Protein AF-A0A4U9VUJ0-F1 (afdb_monomer_lite)

Secondary structure (DSSP, 8-state):
--HHHHHHHHHHTSSSSSS---------PPPP---HHHHHHHHHHHHTT-GGG---SSHHHHHHHHHHHGGGTTSHHHHHHHHHHHHH---THHHHHHHHHB-TTSPBP-TTHHHHS-TTS-HHHHHHHHHHHHHHHHHTTHHHHHHHTHHHHHHHHHHHHHHHHHT-

Organism: NCBI:txid259

Structure (mmCIF, N/CA/C/O backbone):
data_AF-A0A4U9VUJ0-F1
#
_entry.id   AF-A0A4U9VUJ0-F1
#
loop_
_atom_site.group_PDB
_atom_site.id
_atom_site.type_symbol
_atom_site.label_atom_id
_atom_site.label_alt_id
_atom_site.label_comp_id
_atom_site.label_asym_id
_atom_site.label_entity_id
_atom_site.label_seq_id
_atom_site.pdbx_PDB_ins_code
_atom_site.Cartn_x
_atom_site.Cartn_y
_atom_site.Cartn_z
_atom_site.occupancy
_atom_site.B_iso_or_equiv
_atom_site.auth_seq_id
_atom_site.auth_comp_id
_atom_site.auth_asym_id
_atom_site.auth_atom_id
_atom_site.pdbx_PDB_model_num
ATOM 1 N N . MET A 1 1 ? 33.936 70.734 7.787 1.00 53.88 1 MET A N 1
ATOM 2 C CA . MET A 1 1 ? 32.770 70.086 7.142 1.00 53.88 1 MET A CA 1
ATOM 3 C C . MET A 1 1 ? 33.199 68.916 6.243 1.00 53.88 1 MET A C 1
ATOM 5 O O . MET A 1 1 ? 32.900 68.911 5.065 1.00 53.88 1 MET A O 1
ATOM 9 N N . PHE A 1 2 ? 33.900 67.914 6.785 1.00 53.66 2 PHE A N 1
ATOM 10 C CA . PHE A 1 2 ? 34.304 66.706 6.031 1.00 53.66 2 PHE A CA 1
ATOM 11 C C . PHE A 1 2 ? 34.164 65.408 6.855 1.00 53.66 2 PHE A C 1
ATOM 13 O O . PHE A 1 2 ? 34.439 64.326 6.356 1.00 53.66 2 PHE A O 1
ATOM 20 N N . GLY A 1 3 ? 33.708 65.490 8.113 1.00 49.91 3 GLY A N 1
ATOM 21 C CA . GLY A 1 3 ? 33.588 64.326 9.004 1.00 49.91 3 GLY A CA 1
ATOM 22 C C . GLY A 1 3 ? 32.264 63.566 8.888 1.00 49.91 3 GLY A C 1
ATOM 23 O O . GLY A 1 3 ? 32.221 62.366 9.132 1.00 49.91 3 GLY A O 1
ATOM 24 N N . ASN A 1 4 ? 31.187 64.236 8.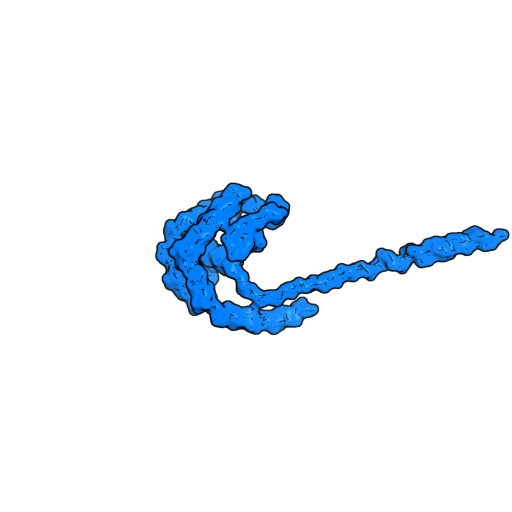464 1.00 49.28 4 ASN A N 1
ATOM 25 C CA . ASN A 1 4 ? 29.872 63.595 8.353 1.00 49.28 4 ASN A CA 1
ATOM 26 C C . ASN A 1 4 ? 29.657 62.900 7.003 1.00 49.28 4 ASN A C 1
ATOM 28 O O . ASN A 1 4 ? 28.816 62.019 6.922 1.00 49.28 4 ASN A O 1
ATOM 32 N N . PHE A 1 5 ? 30.435 63.230 5.967 1.00 49.97 5 PHE A N 1
ATOM 33 C CA . PHE A 1 5 ? 30.292 62.614 4.642 1.00 49.97 5 PHE A CA 1
ATOM 34 C C . PHE A 1 5 ? 30.879 61.189 4.598 1.00 49.97 5 PHE A C 1
ATOM 36 O O . PHE A 1 5 ? 30.312 60.297 3.978 1.00 49.97 5 PHE A O 1
ATOM 43 N N . ILE A 1 6 ? 31.958 60.937 5.351 1.00 48.53 6 ILE A N 1
ATOM 44 C CA . ILE A 1 6 ? 32.609 59.616 5.439 1.00 48.53 6 ILE A CA 1
ATOM 45 C C . ILE A 1 6 ? 31.758 58.620 6.246 1.00 48.53 6 ILE A C 1
ATOM 47 O O . ILE A 1 6 ? 31.717 57.432 5.927 1.00 48.53 6 ILE A O 1
ATOM 51 N N . LYS A 1 7 ? 31.007 59.098 7.250 1.00 41.94 7 LYS A N 1
ATOM 52 C CA . LYS A 1 7 ? 30.145 58.244 8.085 1.00 41.94 7 LYS A CA 1
ATOM 53 C C . LYS A 1 7 ? 28.981 57.625 7.301 1.00 41.94 7 LYS A C 1
ATOM 55 O O . LYS A 1 7 ? 28.626 56.484 7.568 1.00 41.94 7 LYS A O 1
ATOM 60 N N . TYR A 1 8 ? 28.431 58.332 6.310 1.00 49.41 8 TYR A N 1
ATOM 61 C CA . TYR A 1 8 ? 27.342 57.804 5.478 1.00 49.41 8 TYR A CA 1
ATOM 62 C C . TYR A 1 8 ? 27.830 56.896 4.338 1.00 49.41 8 TYR A C 1
ATOM 64 O O . TYR A 1 8 ? 27.108 55.979 3.955 1.00 49.41 8 TYR A O 1
ATOM 72 N N . ILE A 1 9 ? 29.071 57.059 3.859 1.00 50.00 9 ILE A N 1
ATOM 73 C CA . ILE A 1 9 ? 29.664 56.159 2.849 1.00 50.00 9 ILE A CA 1
ATOM 74 C C . ILE A 1 9 ? 29.957 54.768 3.441 1.00 50.00 9 ILE A C 1
ATOM 76 O O . ILE A 1 9 ? 29.764 53.760 2.765 1.00 50.00 9 ILE A O 1
ATOM 80 N N . LEU A 1 10 ? 30.317 54.684 4.727 1.00 43.16 10 LEU A N 1
ATOM 81 C CA . LEU A 1 10 ? 30.510 53.396 5.411 1.00 43.16 10 LEU A CA 1
ATOM 82 C C . LEU A 1 10 ? 29.195 52.678 5.769 1.00 43.16 10 LEU A C 1
ATOM 84 O O . LEU A 1 10 ? 29.194 51.461 5.922 1.00 43.16 10 LEU A O 1
ATOM 88 N N . ILE A 1 11 ? 28.068 53.394 5.850 1.00 46.84 11 ILE A N 1
ATOM 89 C CA . ILE A 1 11 ? 26.746 52.797 6.129 1.00 46.84 11 ILE A CA 1
ATOM 90 C C . ILE A 1 11 ? 26.032 52.375 4.829 1.00 46.84 11 ILE A C 1
ATOM 92 O O . ILE A 1 11 ? 25.272 51.404 4.824 1.00 46.84 11 ILE A O 1
ATOM 96 N N . ALA A 1 12 ? 26.333 53.029 3.702 1.00 44.66 12 ALA A N 1
ATOM 97 C CA . ALA A 1 12 ? 25.808 52.652 2.388 1.00 44.66 12 ALA A CA 1
ATOM 98 C C . ALA A 1 12 ? 26.480 51.395 1.792 1.00 44.66 12 ALA A C 1
ATOM 100 O O . ALA A 1 12 ? 25.860 50.694 0.998 1.00 44.66 12 ALA A O 1
ATOM 101 N N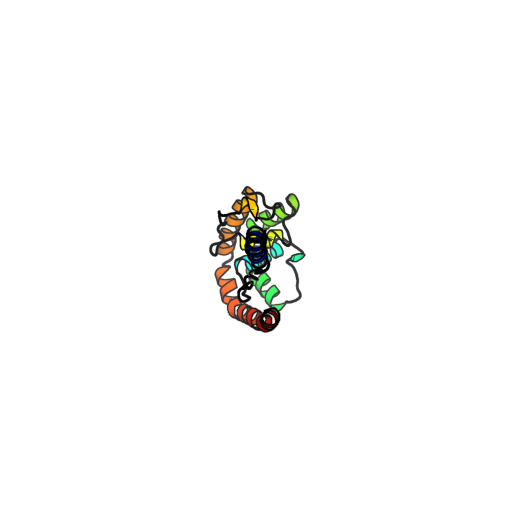 . GLY A 1 13 ? 27.712 51.067 2.201 1.00 43.56 13 GLY A N 1
ATOM 102 C CA . GLY A 1 13 ? 28.436 49.875 1.730 1.00 43.56 13 GLY A CA 1
ATOM 103 C C . GLY A 1 13 ? 28.082 48.563 2.441 1.00 43.56 13 GLY A C 1
ATOM 104 O O . GLY A 1 13 ? 28.473 47.498 1.974 1.00 43.56 13 GLY A O 1
ATOM 105 N N . PHE A 1 14 ? 27.341 48.610 3.553 1.00 43.50 14 PHE A N 1
ATOM 106 C CA . PHE A 1 14 ? 27.038 47.418 4.362 1.00 43.50 14 PHE A CA 1
ATOM 107 C C . PHE A 1 14 ? 25.629 46.844 4.130 1.00 43.50 14 PHE A C 1
ATOM 109 O O . PHE A 1 14 ? 25.298 45.786 4.653 1.00 43.50 14 PHE A O 1
ATOM 116 N N . ASN A 1 15 ? 24.798 47.505 3.316 1.00 43.00 15 ASN A N 1
ATOM 117 C CA . ASN A 1 15 ? 23.410 47.095 3.062 1.00 43.00 15 ASN A CA 1
ATOM 118 C C . ASN A 1 15 ? 23.158 46.567 1.639 1.00 43.00 15 ASN A C 1
ATOM 120 O O . ASN A 1 15 ? 22.008 46.344 1.273 1.00 43.00 15 ASN A O 1
ATOM 124 N N . LEU A 1 16 ? 24.208 46.326 0.842 1.00 47.03 16 LEU A N 1
ATOM 125 C CA . LEU A 1 16 ? 24.073 45.819 -0.533 1.00 47.03 16 LEU A CA 1
ATOM 126 C C . LEU A 1 16 ? 24.664 44.416 -0.760 1.00 47.03 16 LEU A C 1
ATOM 128 O O . LEU A 1 16 ? 24.897 44.033 -1.901 1.00 47.03 16 LEU A O 1
ATOM 132 N N . SER A 1 17 ? 24.883 43.642 0.308 1.00 44.47 17 SER A N 1
ATOM 133 C CA . SER A 1 17 ? 25.421 42.272 0.196 1.00 44.47 17 SER A CA 1
ATOM 134 C C . SER A 1 17 ? 24.564 41.195 0.868 1.00 44.47 17 SER A C 1
ATOM 136 O O . SER A 1 17 ? 24.962 40.036 0.871 1.00 44.47 17 SER A O 1
ATOM 138 N N . PHE A 1 18 ? 23.395 41.533 1.430 1.00 47.72 18 PHE A N 1
ATOM 139 C CA . PHE A 1 18 ? 22.574 40.571 2.192 1.00 47.72 18 PHE A CA 1
ATOM 140 C C . PHE A 1 18 ? 21.302 40.070 1.495 1.00 47.72 18 PHE A C 1
ATOM 142 O O . PHE A 1 18 ? 20.534 39.294 2.054 1.00 47.72 18 PHE A O 1
ATOM 149 N N . THR A 1 19 ? 21.105 40.441 0.240 1.00 49.72 19 THR A N 1
ATOM 150 C CA . THR A 1 19 ? 20.064 39.900 -0.637 1.00 49.72 19 THR A CA 1
ATOM 151 C C . THR A 1 19 ? 20.783 39.676 -1.962 1.00 49.72 19 THR A C 1
ATOM 153 O O . THR A 1 19 ? 21.179 40.639 -2.598 1.00 49.72 19 THR A O 1
ATOM 156 N N . ILE A 1 20 ? 21.108 38.483 -2.439 1.00 53.19 20 ILE A N 1
ATOM 157 C CA . ILE A 1 20 ? 20.255 37.338 -2.721 1.00 53.19 20 ILE A CA 1
ATOM 158 C C . ILE A 1 20 ? 21.232 36.154 -2.844 1.00 53.19 20 ILE A C 1
ATOM 160 O O . ILE A 1 20 ? 21.667 35.796 -3.933 1.00 53.19 20 ILE A O 1
ATOM 164 N N . ALA A 1 21 ? 21.624 35.543 -1.731 1.00 47.78 21 ALA A N 1
ATOM 165 C CA . ALA A 1 21 ? 21.943 34.126 -1.771 1.00 47.78 21 ALA A CA 1
ATOM 166 C C . ALA A 1 21 ? 20.642 33.434 -1.384 1.00 47.78 21 ALA A C 1
ATOM 168 O O . ALA A 1 21 ? 20.455 33.028 -0.239 1.00 47.78 21 ALA A O 1
ATOM 169 N N . PHE A 1 22 ? 19.707 33.329 -2.338 1.00 52.50 22 PHE A N 1
ATOM 170 C CA . PHE A 1 22 ? 18.845 32.160 -2.302 1.00 52.50 22 PHE A CA 1
ATOM 171 C C . PHE A 1 22 ? 19.832 31.002 -2.273 1.00 52.50 22 PHE A C 1
ATOM 173 O O . PHE A 1 22 ? 20.466 30.688 -3.279 1.00 52.50 22 PHE A O 1
ATOM 180 N N . ALA A 1 23 ? 20.003 30.397 -1.103 1.00 45.56 23 ALA A N 1
ATOM 181 C CA . ALA A 1 23 ? 20.271 28.987 -1.059 1.00 45.56 23 ALA A CA 1
ATOM 182 C C . ALA A 1 23 ? 19.137 28.363 -1.878 1.00 45.56 23 ALA A C 1
ATOM 184 O O . ALA A 1 23 ? 18.076 28.028 -1.357 1.00 45.56 23 ALA A O 1
ATOM 185 N N . GLN A 1 24 ? 19.348 28.239 -3.188 1.00 52.94 24 GLN A N 1
ATOM 186 C CA . GLN A 1 24 ? 18.827 27.126 -3.941 1.00 52.94 24 GLN A CA 1
ATOM 187 C C . GLN A 1 24 ? 19.488 25.925 -3.278 1.00 52.94 24 GLN A C 1
ATOM 189 O O . GLN A 1 24 ? 20.524 25.436 -3.722 1.00 52.94 24 GLN A O 1
ATOM 194 N N . GLY A 1 25 ? 18.962 25.530 -2.114 1.00 51.16 25 GLY A N 1
ATOM 195 C CA . GLY A 1 25 ? 19.239 24.232 -1.551 1.00 51.16 25 GLY A CA 1
ATOM 196 C C . GLY A 1 25 ? 18.847 23.302 -2.670 1.00 51.16 25 GLY A C 1
ATOM 197 O O . GLY A 1 25 ? 17.662 23.210 -2.984 1.00 51.16 25 GLY A O 1
ATOM 198 N N . LYS A 1 26 ? 19.852 22.762 -3.366 1.00 55.31 26 LYS A N 1
ATOM 199 C CA . LYS A 1 26 ? 19.665 21.834 -4.469 1.00 55.31 26 LYS A CA 1
ATOM 200 C C . LYS A 1 26 ? 18.665 20.829 -3.935 1.00 55.31 26 LYS A C 1
ATOM 202 O O . LYS A 1 26 ? 18.974 20.158 -2.952 1.00 55.31 26 LYS A O 1
ATOM 207 N N . GLN A 1 27 ? 17.442 20.837 -4.459 1.00 56.03 27 GLN A N 1
ATOM 208 C CA . GLN A 1 27 ? 16.420 19.926 -3.986 1.00 56.03 27 GLN A CA 1
ATOM 209 C C . GLN A 1 27 ? 16.939 18.556 -4.399 1.00 56.03 27 GLN A C 1
ATOM 211 O O . GLN A 1 27 ? 16.875 18.182 -5.569 1.00 56.03 27 GLN A O 1
ATOM 216 N N . VAL A 1 28 ? 17.614 17.869 -3.475 1.00 67.38 28 VAL A N 1
ATOM 217 C CA . VAL A 1 28 ? 18.159 16.545 -3.732 1.00 67.38 28 VAL A CA 1
ATOM 218 C C . VAL A 1 28 ? 16.949 15.634 -3.719 1.00 67.38 28 VAL A C 1
ATOM 220 O O . VAL A 1 28 ? 16.549 15.106 -2.690 1.00 67.38 28 VAL A O 1
ATOM 223 N N . MET A 1 29 ? 16.299 15.548 -4.874 1.00 78.50 29 MET A N 1
ATOM 224 C CA . MET A 1 29 ? 15.294 14.540 -5.132 1.00 78.50 29 MET A CA 1
ATOM 225 C C . MET A 1 29 ? 16.021 13.204 -5.096 1.00 78.50 29 MET A C 1
ATOM 227 O O . MET A 1 29 ? 16.949 12.991 -5.882 1.00 78.50 29 MET A O 1
ATOM 231 N N . ASP A 1 30 ? 15.636 12.324 -4.177 1.00 86.56 30 ASP A N 1
ATOM 232 C CA . ASP A 1 30 ? 16.177 10.970 -4.111 1.00 86.56 30 ASP A CA 1
ATOM 233 C C . ASP A 1 30 ? 15.958 10.235 -5.436 1.00 86.56 30 ASP A C 1
ATOM 235 O O . ASP A 1 30 ? 15.072 10.582 -6.225 1.00 86.56 30 ASP A O 1
ATOM 239 N N . LYS A 1 31 ? 16.790 9.222 -5.704 1.00 90.44 31 LYS A N 1
ATOM 240 C CA . LYS A 1 31 ? 16.579 8.373 -6.878 1.00 90.44 31 LYS A CA 1
ATOM 241 C C . LYS A 1 31 ? 15.187 7.733 -6.795 1.00 90.44 31 LYS A C 1
ATOM 243 O O . LYS A 1 31 ? 14.798 7.288 -5.711 1.00 90.44 31 LYS A O 1
ATOM 248 N N . PRO A 1 32 ? 14.448 7.683 -7.915 1.00 90.31 32 PRO A N 1
ATOM 249 C CA . PRO A 1 32 ? 13.137 7.063 -7.955 1.00 90.31 32 PRO A CA 1
ATOM 250 C C . PRO A 1 32 ? 13.274 5.589 -7.587 1.00 90.31 32 PRO A C 1
ATOM 252 O O . PRO A 1 32 ? 14.193 4.910 -8.043 1.00 90.31 32 PRO A O 1
ATOM 255 N N . LYS A 1 33 ? 12.359 5.119 -6.747 1.00 94.06 33 LYS A N 1
ATOM 256 C CA . LYS A 1 33 ? 12.275 3.728 -6.319 1.0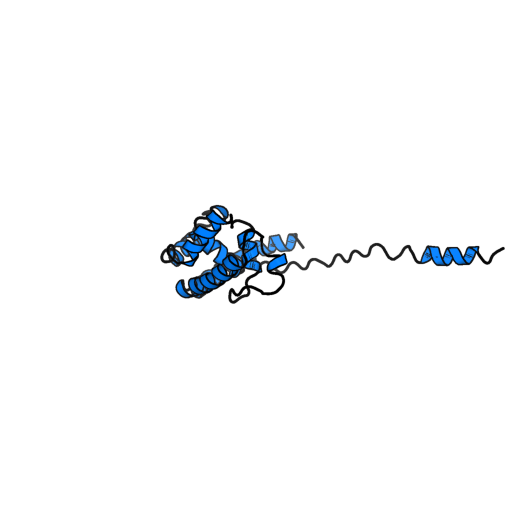0 94.06 33 LYS A CA 1
ATOM 257 C C . LYS A 1 33 ? 10.822 3.326 -6.129 1.00 94.06 33 LYS A C 1
ATOM 259 O O . LYS A 1 33 ? 9.980 4.179 -5.832 1.00 94.06 33 LYS A O 1
ATOM 264 N N . VAL A 1 34 ? 10.542 2.039 -6.242 1.00 95.56 34 VAL A N 1
ATOM 265 C CA . VAL A 1 34 ? 9.285 1.460 -5.790 1.00 95.56 34 VAL A CA 1
ATOM 266 C C . VAL A 1 34 ? 9.284 1.469 -4.265 1.00 95.56 34 VAL A C 1
ATOM 268 O O . VAL A 1 34 ? 10.218 1.014 -3.606 1.00 95.56 34 VAL A O 1
ATOM 271 N N . ASP A 1 35 ? 8.225 2.031 -3.693 1.00 96.69 35 ASP A N 1
ATOM 272 C CA . ASP A 1 35 ? 8.017 2.068 -2.254 1.00 96.69 35 ASP A CA 1
ATOM 273 C C . ASP A 1 35 ? 6.877 1.121 -1.888 1.00 96.69 35 ASP A C 1
ATOM 275 O O . ASP A 1 35 ? 5.730 1.340 -2.288 1.00 96.69 35 ASP A O 1
ATOM 279 N N . GLU A 1 36 ? 7.178 0.081 -1.106 1.00 97.25 36 GLU A N 1
ATOM 280 C CA . GLU A 1 36 ? 6.177 -0.910 -0.692 1.00 97.25 36 GLU A CA 1
ATOM 281 C C . GLU A 1 36 ? 4.973 -0.272 0.008 1.00 97.25 36 GLU A C 1
ATOM 283 O O . GLU A 1 36 ? 3.858 -0.768 -0.137 1.00 97.25 36 GLU A O 1
ATOM 288 N N . ARG A 1 37 ? 5.157 0.847 0.728 1.00 98.06 37 ARG A N 1
ATOM 289 C CA . ARG A 1 37 ? 4.060 1.561 1.403 1.00 98.06 37 ARG A CA 1
ATOM 290 C C . ARG A 1 37 ? 3.094 2.161 0.395 1.00 98.06 37 ARG A C 1
ATOM 292 O O . ARG A 1 37 ? 1.890 2.135 0.616 1.00 98.06 37 ARG A O 1
ATOM 299 N N . ILE A 1 38 ? 3.610 2.701 -0.703 1.00 97.56 38 ILE A N 1
ATOM 300 C CA . ILE A 1 38 ? 2.789 3.280 -1.769 1.00 97.56 38 ILE A CA 1
ATOM 301 C C . ILE A 1 38 ? 2.059 2.171 -2.526 1.00 97.56 38 ILE A C 1
ATOM 303 O O . ILE A 1 38 ? 0.852 2.269 -2.764 1.00 97.56 38 ILE A O 1
ATOM 307 N N . GLU A 1 39 ? 2.773 1.101 -2.865 1.00 98.06 39 GLU A N 1
ATOM 308 C CA . GLU A 1 39 ? 2.223 0.027 -3.684 1.00 98.06 39 GLU A CA 1
ATOM 309 C C . GLU A 1 39 ? 1.150 -0.774 -2.936 1.00 98.06 39 GLU A C 1
ATOM 311 O O . GLU A 1 39 ? 0.055 -0.976 -3.463 1.00 98.06 39 GLU A O 1
ATOM 316 N N . ILE A 1 40 ? 1.383 -1.150 -1.670 1.00 98.69 40 ILE A N 1
ATOM 317 C CA . ILE A 1 40 ? 0.381 -1.908 -0.906 1.00 98.69 40 ILE A CA 1
ATOM 318 C C . ILE A 1 40 ? -0.898 -1.099 -0.674 1.00 98.69 40 ILE A C 1
ATOM 320 O O . ILE A 1 40 ? -1.997 -1.648 -0.750 1.00 98.69 40 ILE A O 1
ATOM 324 N N . LEU A 1 41 ? -0.791 0.213 -0.437 1.00 98.75 41 LEU A N 1
ATOM 325 C CA . LEU A 1 41 ? -1.965 1.076 -0.316 1.00 98.75 41 LEU A CA 1
ATOM 326 C C . LEU A 1 41 ? -2.713 1.179 -1.648 1.00 98.75 41 LEU A C 1
ATOM 328 O O . LEU A 1 41 ? -3.940 1.101 -1.657 1.00 98.75 41 LEU A O 1
ATOM 332 N N . SER A 1 42 ? -1.993 1.281 -2.765 1.00 98.50 42 SER A N 1
ATOM 333 C CA . SER A 1 42 ? -2.595 1.280 -4.102 1.00 98.50 42 SER A CA 1
ATOM 334 C C . SER A 1 42 ? -3.363 -0.020 -4.370 1.00 98.50 42 SER A C 1
ATOM 336 O O . SER A 1 42 ? -4.512 0.022 -4.810 1.00 98.50 42 SER A O 1
ATOM 338 N N . ILE A 1 43 ? -2.796 -1.175 -4.006 1.00 98.75 43 ILE A N 1
ATOM 339 C CA . ILE A 1 43 ? -3.458 -2.486 -4.096 1.00 98.75 43 ILE A CA 1
ATOM 340 C C . ILE A 1 43 ? -4.700 -2.547 -3.196 1.00 98.75 43 ILE A C 1
ATOM 342 O O . ILE A 1 43 ? -5.771 -2.954 -3.646 1.00 98.75 43 ILE A O 1
ATOM 346 N N . VAL A 1 44 ? -4.606 -2.109 -1.939 1.00 98.81 44 VAL A N 1
ATOM 347 C CA . VAL A 1 44 ? -5.745 -2.097 -1.004 1.00 98.81 44 VAL A CA 1
ATOM 348 C C . VAL A 1 44 ? -6.892 -1.241 -1.542 1.00 98.81 44 VAL A C 1
ATOM 350 O O . VAL A 1 44 ? -8.046 -1.674 -1.526 1.00 98.81 44 VAL A O 1
ATOM 353 N N . PHE A 1 45 ? -6.594 -0.055 -2.075 1.00 98.69 45 PHE A N 1
ATOM 354 C CA . PHE A 1 45 ? -7.613 0.827 -2.638 1.00 98.69 45 PHE A CA 1
ATOM 355 C C . PHE A 1 45 ? -8.169 0.308 -3.972 1.00 98.69 45 PHE A C 1
ATOM 357 O O . PHE A 1 45 ? -9.373 0.430 -4.207 1.00 98.69 45 PHE A O 1
ATOM 364 N N . ARG A 1 46 ? -7.360 -0.372 -4.794 1.00 98.38 46 ARG A N 1
ATOM 365 C CA . ARG A 1 46 ? -7.836 -1.137 -5.960 1.00 98.38 46 ARG A CA 1
ATOM 366 C C . ARG A 1 46 ? -8.855 -2.202 -5.549 1.00 98.38 46 ARG A C 1
ATOM 368 O O . ARG A 1 46 ? -9.9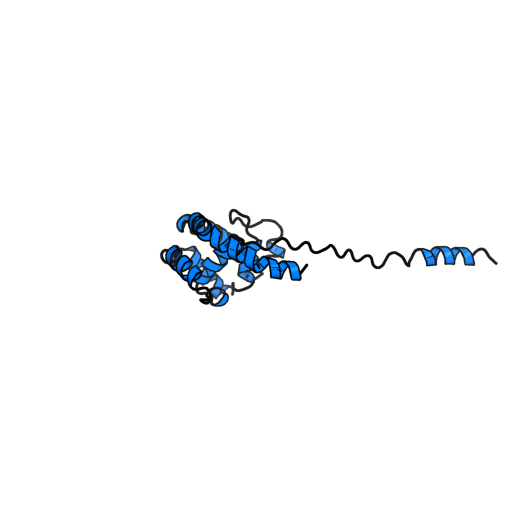59 -2.243 -6.084 1.00 98.38 46 ARG A O 1
ATOM 375 N N . LEU A 1 47 ? -8.530 -3.027 -4.552 1.00 98.56 47 LEU A N 1
ATOM 376 C CA . LEU A 1 47 ? -9.430 -4.064 -4.022 1.00 98.56 47 LEU A CA 1
ATOM 377 C C . LEU A 1 47 ? -10.695 -3.468 -3.379 1.00 98.56 47 LEU A C 1
ATOM 379 O O . LEU A 1 47 ? -11.759 -4.090 -3.398 1.00 98.56 47 LEU A O 1
ATOM 383 N N . ALA A 1 48 ? -10.598 -2.251 -2.840 1.00 98.31 48 ALA A N 1
ATOM 384 C CA . ALA A 1 48 ? -11.726 -1.480 -2.322 1.00 98.31 48 ALA A CA 1
ATOM 385 C C . ALA A 1 48 ? -12.549 -0.760 -3.412 1.00 98.31 48 ALA A C 1
ATOM 387 O O . ALA A 1 48 ? -13.519 -0.073 -3.080 1.00 98.31 48 ALA A O 1
ATOM 388 N N . GLY A 1 49 ? -12.197 -0.914 -4.693 1.00 97.06 49 GLY A N 1
ATOM 389 C CA . GLY A 1 49 ? -12.941 -0.367 -5.829 1.00 97.06 49 GLY A CA 1
ATOM 390 C C . GLY A 1 49 ? -12.691 1.118 -6.108 1.00 97.06 49 GLY A C 1
ATOM 391 O O . GLY A 1 49 ? -13.551 1.777 -6.690 1.00 97.06 49 GLY A O 1
ATOM 392 N N . SER A 1 50 ? -11.554 1.677 -5.684 1.00 97.88 50 SER A N 1
ATOM 393 C CA . SER A 1 50 ? -11.135 3.017 -6.117 1.00 97.88 50 SER A CA 1
ATOM 394 C C . SER A 1 50 ? -10.749 3.014 -7.589 1.00 97.88 50 SER A C 1
ATOM 396 O O . SER A 1 50 ? -9.782 2.357 -7.981 1.00 97.88 50 SER A O 1
ATOM 398 N N . ARG A 1 51 ? -11.468 3.790 -8.407 1.00 97.00 51 ARG A N 1
ATOM 399 C CA . ARG A 1 51 ? -11.214 3.907 -9.850 1.00 97.00 51 ARG A CA 1
ATOM 400 C C . ARG A 1 51 ? -9.805 4.423 -10.133 1.00 97.00 51 ARG A C 1
ATOM 402 O O . ARG A 1 51 ? -9.139 3.919 -11.029 1.00 97.00 51 ARG A O 1
ATOM 409 N N . GLU A 1 52 ? -9.344 5.379 -9.340 1.00 97.31 52 GLU A N 1
ATOM 410 C CA . GLU A 1 52 ? -8.033 6.012 -9.449 1.00 97.31 52 GLU A CA 1
ATOM 411 C C . GLU A 1 52 ? -6.854 5.053 -9.187 1.00 97.31 52 GLU A C 1
ATOM 413 O O . GLU A 1 52 ? -5.742 5.331 -9.622 1.00 97.31 52 GLU A O 1
ATOM 418 N N . TYR A 1 53 ? -7.110 3.893 -8.568 1.00 97.31 53 TYR A N 1
ATOM 419 C CA . TYR A 1 53 ? -6.130 2.818 -8.338 1.00 97.31 53 TYR A CA 1
ATOM 420 C C . TYR A 1 53 ? -6.383 1.562 -9.192 1.00 97.31 53 TYR A C 1
ATOM 422 O O . TYR A 1 53 ? -5.668 0.565 -9.084 1.00 97.31 53 TYR A O 1
ATOM 430 N N . SER A 1 54 ? -7.397 1.589 -10.061 1.00 96.69 54 SER A N 1
ATOM 431 C CA . SER A 1 54 ? -7.883 0.410 -10.794 1.00 96.69 54 SER A CA 1
ATOM 432 C C . SER A 1 54 ? -7.609 0.487 -12.297 1.00 96.69 54 SER A C 1
ATOM 434 O O . SER A 1 54 ? -8.410 0.021 -13.098 1.00 96.69 54 SER A O 1
ATOM 436 N N . SER A 1 55 ? -6.482 1.085 -12.697 1.00 96.12 55 SER A N 1
ATOM 437 C CA . SER A 1 55 ? -6.041 1.044 -14.097 1.00 96.12 55 SER A CA 1
ATOM 438 C C . SER A 1 55 ? -5.705 -0.389 -14.522 1.00 96.12 55 SER A C 1
ATOM 440 O O . SER A 1 55 ? -5.030 -1.113 -13.785 1.00 96.12 55 SER A O 1
ATOM 442 N N . ASP A 1 56 ? -6.135 -0.770 -15.725 1.00 95.25 56 ASP A N 1
ATOM 443 C CA . ASP A 1 56 ? -5.874 -2.084 -16.331 1.00 95.25 56 ASP A CA 1
ATOM 444 C C . ASP A 1 56 ? -4.847 -2.041 -17.472 1.00 95.25 56 ASP A C 1
ATOM 446 O O . ASP A 1 56 ? -4.626 -3.037 -18.159 1.00 95.25 56 ASP A O 1
ATOM 450 N N . VAL A 1 57 ? -4.177 -0.897 -17.658 1.00 96.19 57 VAL A N 1
ATOM 451 C CA . VAL A 1 57 ? -3.212 -0.690 -18.752 1.00 96.19 57 VAL A CA 1
ATOM 452 C C . VAL A 1 57 ? -2.065 -1.702 -18.692 1.00 96.19 57 VAL A C 1
ATOM 454 O O . VAL A 1 57 ? -1.691 -2.272 -19.715 1.00 96.19 57 VAL A O 1
ATOM 457 N N . PHE A 1 58 ? -1.520 -1.976 -17.500 1.00 94.88 58 PHE A N 1
ATOM 458 C CA . PHE A 1 58 ? -0.426 -2.934 -17.345 1.00 94.88 58 PHE A CA 1
ATOM 459 C C . PHE A 1 58 ? -0.926 -4.328 -16.950 1.00 94.88 58 PHE A C 1
ATOM 461 O O . PHE A 1 58 ? -0.702 -4.809 -15.836 1.00 94.88 58 PHE A O 1
ATOM 468 N N . LYS A 1 59 ? -1.596 -4.995 -17.895 1.00 96.69 59 LYS A N 1
ATOM 469 C CA . LYS A 1 59 ? -2.271 -6.281 -17.674 1.00 96.69 59 LYS A CA 1
ATOM 470 C C . LYS A 1 59 ? -1.408 -7.346 -16.982 1.00 96.69 59 LYS A C 1
ATOM 472 O O . LYS A 1 59 ? -1.885 -7.995 -16.059 1.00 96.69 59 LYS A O 1
ATOM 477 N N . ARG A 1 60 ? -0.127 -7.482 -17.354 1.00 96.00 60 ARG A N 1
ATOM 478 C CA . ARG A 1 60 ? 0.792 -8.466 -16.744 1.00 96.00 60 ARG A CA 1
ATOM 479 C C . ARG A 1 60 ? 0.907 -8.305 -15.225 1.00 96.00 60 ARG A C 1
ATOM 481 O O . ARG A 1 60 ? 0.967 -9.305 -14.519 1.00 96.00 60 ARG A O 1
ATOM 488 N N . TYR A 1 61 ? 0.966 -7.073 -14.724 1.00 97.44 61 TYR A N 1
ATOM 489 C CA . TYR A 1 61 ? 1.070 -6.816 -13.288 1.00 97.44 61 TYR A CA 1
ATOM 490 C C . TYR A 1 61 ? -0.294 -6.896 -12.595 1.00 97.44 61 TYR A C 1
ATOM 492 O O . TYR A 1 61 ? -0.410 -7.465 -11.513 1.00 97.44 61 TYR A O 1
ATOM 500 N N . VAL A 1 62 ? -1.348 -6.429 -13.267 1.00 98.19 62 VAL A N 1
ATOM 501 C CA . VAL A 1 62 ? -2.733 -6.569 -12.797 1.00 98.19 62 VAL A CA 1
ATOM 502 C C . VAL A 1 62 ? -3.117 -8.030 -12.578 1.00 98.19 62 VAL A C 1
ATOM 504 O O . VAL A 1 62 ? -3.709 -8.355 -11.551 1.00 98.19 62 VAL A O 1
ATOM 507 N N . ASP A 1 63 ? -2.767 -8.915 -13.509 1.00 98.31 63 ASP A N 1
ATOM 508 C CA . ASP A 1 63 ? -3.070 -10.340 -13.398 1.00 98.31 63 ASP A CA 1
ATOM 509 C C . ASP A 1 63 ? -2.369 -10.950 -12.170 1.00 98.31 63 ASP A C 1
ATOM 511 O O . ASP A 1 63 ? -3.002 -11.694 -11.425 1.00 98.31 63 ASP A O 1
ATOM 515 N N . ARG A 1 64 ? -1.129 -10.534 -11.866 1.00 98.44 64 ARG A N 1
ATOM 516 C CA . ARG A 1 64 ? -0.406 -10.943 -10.647 1.00 98.44 64 ARG A CA 1
ATOM 517 C C . ARG A 1 64 ? -1.055 -10.429 -9.364 1.00 98.44 64 ARG A C 1
ATOM 519 O O . ARG A 1 64 ? -1.174 -11.184 -8.402 1.00 98.44 64 ARG A O 1
ATOM 526 N N . ILE A 1 65 ? -1.491 -9.165 -9.342 1.00 98.62 65 ILE A N 1
ATOM 527 C CA . ILE A 1 65 ? -2.246 -8.610 -8.207 1.00 98.62 65 ILE A CA 1
ATOM 528 C C . ILE A 1 65 ? -3.517 -9.432 -7.993 1.00 98.62 65 ILE A C 1
ATOM 530 O O . ILE A 1 65 ? -3.815 -9.825 -6.870 1.00 98.62 65 ILE A O 1
ATOM 534 N N . ASN A 1 66 ? -4.269 -9.704 -9.059 1.00 98.19 66 ASN A N 1
ATOM 535 C CA . ASN A 1 66 ? -5.521 -10.444 -8.970 1.00 98.19 66 ASN A CA 1
ATOM 536 C C . ASN A 1 66 ? -5.293 -11.879 -8.485 1.00 98.19 66 ASN A C 1
ATOM 538 O O . ASN A 1 66 ? -5.978 -12.316 -7.565 1.00 98.19 66 ASN A O 1
ATOM 542 N N . GLU A 1 67 ? -4.333 -12.598 -9.063 1.00 98.44 67 GLU A N 1
ATOM 543 C CA . GLU A 1 67 ? -3.987 -13.964 -8.661 1.00 98.44 67 GLU A CA 1
ATOM 544 C C . GLU A 1 67 ? -3.653 -14.046 -7.167 1.00 98.44 67 GLU A C 1
ATOM 546 O O . GLU A 1 67 ? -4.175 -14.907 -6.461 1.00 98.44 67 GLU A O 1
ATOM 551 N N . HIS A 1 68 ? -2.854 -13.102 -6.668 1.00 98.81 68 HIS A N 1
ATOM 552 C CA . HIS A 1 68 ? -2.426 -13.095 -5.276 1.00 98.81 68 HIS A CA 1
ATOM 553 C C . HIS A 1 68 ? -3.513 -12.593 -4.309 1.00 98.81 68 HIS A C 1
ATOM 555 O O . HIS A 1 68 ? -3.764 -13.206 -3.273 1.00 98.81 68 HIS A O 1
ATOM 561 N N . TYR A 1 69 ? -4.183 -11.482 -4.631 1.00 98.75 69 TYR A N 1
ATOM 562 C CA . TYR A 1 69 ? -5.033 -10.762 -3.679 1.00 98.75 69 TYR A CA 1
ATOM 563 C C . TYR A 1 69 ? -6.537 -11.046 -3.793 1.00 98.75 69 TYR A C 1
ATOM 565 O O . TYR A 1 69 ? -7.294 -10.659 -2.897 1.00 98.75 69 TYR A O 1
ATOM 573 N N . ASN A 1 70 ? -7.007 -11.738 -4.840 1.00 97.62 70 ASN A N 1
ATOM 574 C CA . ASN A 1 70 ? -8.428 -12.085 -4.986 1.00 97.62 70 ASN A CA 1
ATOM 575 C C . ASN A 1 70 ? -9.036 -12.788 -3.756 1.00 97.62 70 ASN A C 1
ATOM 577 O O . ASN A 1 70 ? -10.145 -12.397 -3.371 1.00 97.62 70 ASN A O 1
ATOM 581 N N . PRO A 1 71 ? -8.355 -13.752 -3.100 1.00 98.50 71 PRO A N 1
ATOM 582 C CA . PRO A 1 71 ? -8.883 -14.406 -1.899 1.00 98.50 71 PRO A CA 1
ATOM 583 C C . PRO A 1 71 ? -9.150 -13.443 -0.730 1.00 98.50 71 PRO A C 1
ATOM 585 O O . PRO A 1 71 ? -9.981 -13.724 0.129 1.00 98.50 71 PRO A O 1
ATOM 588 N N . PHE A 1 72 ? -8.499 -12.275 -0.710 1.00 98.56 72 PHE A N 1
ATOM 589 C CA . PHE A 1 72 ? -8.559 -11.311 0.392 1.00 98.56 72 PHE A CA 1
ATOM 590 C C . PHE A 1 72 ? -9.519 -10.142 0.139 1.00 98.56 72 PHE A C 1
ATOM 592 O O . PHE A 1 72 ? -9.566 -9.195 0.923 1.00 98.56 72 PHE A O 1
ATOM 599 N N . LYS A 1 73 ? -10.345 -10.198 -0.915 1.00 97.12 73 LYS A N 1
ATOM 600 C CA . LYS A 1 73 ? -11.339 -9.151 -1.236 1.00 97.12 73 LYS A CA 1
ATOM 601 C C . LYS A 1 73 ? -12.360 -8.880 -0.124 1.00 97.12 73 LYS A C 1
ATOM 603 O O . LYS A 1 73 ? -12.944 -7.798 -0.094 1.00 97.12 73 LYS A O 1
ATOM 608 N N . GLN A 1 74 ? -12.573 -9.852 0.765 1.00 97.69 74 GLN A N 1
ATOM 609 C CA . GLN A 1 74 ? -13.459 -9.745 1.930 1.00 97.69 74 GLN A CA 1
ATOM 610 C C . GLN A 1 74 ? -12.702 -9.522 3.248 1.00 97.69 74 GLN A C 1
ATOM 612 O O . GLN A 1 74 ? -13.308 -9.554 4.317 1.00 97.69 74 GLN A O 1
ATOM 617 N N . HIS A 1 75 ? -11.385 -9.299 3.196 1.00 98.75 75 HIS A N 1
ATOM 618 C CA . HIS A 1 75 ? -10.592 -9.004 4.384 1.00 98.75 75 HIS A CA 1
ATOM 619 C C . HIS A 1 75 ? -11.089 -7.715 5.058 1.00 98.75 75 HIS A C 1
ATOM 621 O O . HIS A 1 75 ? -11.478 -6.752 4.391 1.00 98.75 75 HIS A O 1
ATOM 627 N N . GLU A 1 76 ? -11.040 -7.671 6.390 1.00 98.75 76 GLU A N 1
ATOM 628 C CA . GLU A 1 76 ? -11.547 -6.553 7.198 1.00 98.75 76 GLU A CA 1
ATOM 629 C C . GLU A 1 76 ? -10.962 -5.192 6.796 1.00 98.75 76 GLU A C 1
ATOM 631 O O . GLU A 1 76 ? -11.690 -4.204 6.757 1.00 98.75 76 GLU A O 1
ATOM 636 N N . LEU A 1 77 ? -9.683 -5.145 6.402 1.00 98.88 77 LEU A N 1
ATOM 637 C CA . LEU A 1 77 ? -9.068 -3.942 5.833 1.00 98.88 77 LEU A CA 1
ATOM 638 C C . LEU A 1 77 ? -9.815 -3.437 4.596 1.00 98.88 77 LEU A C 1
ATOM 640 O O . LEU A 1 77 ? -10.028 -2.235 4.474 1.00 98.88 77 LEU A O 1
ATOM 644 N N . ILE A 1 78 ? -10.210 -4.317 3.674 1.00 98.81 78 ILE A N 1
ATOM 645 C CA . ILE A 1 78 ? -10.863 -3.914 2.423 1.00 98.81 78 ILE A CA 1
ATOM 646 C C . ILE A 1 78 ? -12.257 -3.358 2.719 1.00 98.81 78 ILE A C 1
ATOM 648 O O . ILE A 1 78 ? -12.642 -2.324 2.175 1.00 98.81 78 ILE A O 1
ATOM 652 N N . ASN A 1 79 ? -12.988 -3.987 3.640 1.00 98.69 79 ASN A N 1
ATOM 653 C CA . ASN A 1 79 ? -14.292 -3.501 4.093 1.00 98.69 79 ASN A CA 1
ATOM 654 C C . ASN A 1 79 ? -14.179 -2.161 4.830 1.00 98.69 79 ASN A C 1
ATOM 656 O O . ASN A 1 79 ? -14.939 -1.235 4.545 1.00 98.69 79 ASN A O 1
ATOM 660 N N . PHE A 1 80 ? -13.189 -2.021 5.713 1.00 98.88 80 PHE A N 1
ATOM 661 C CA . PHE A 1 80 ? -12.895 -0.756 6.378 1.00 98.88 80 PHE A CA 1
ATOM 662 C C . PHE A 1 80 ? -12.520 0.341 5.375 1.00 98.88 80 PHE A C 1
ATOM 664 O O . PHE A 1 80 ? -13.023 1.456 5.463 1.00 98.88 80 PHE A O 1
ATOM 671 N N . THR A 1 81 ? -11.709 0.006 4.370 1.00 98.81 81 THR A N 1
ATOM 672 C CA . THR A 1 81 ? -11.308 0.932 3.305 1.00 98.81 81 THR A CA 1
ATOM 673 C C . THR A 1 81 ? -12.527 1.404 2.515 1.00 98.81 81 THR A C 1
ATOM 675 O O . THR A 1 81 ? -12.714 2.603 2.351 1.00 98.81 81 THR A O 1
ATOM 678 N N . LYS A 1 82 ? -13.420 0.498 2.091 1.00 98.75 82 LYS A N 1
ATOM 679 C CA . LYS A 1 82 ? -14.688 0.870 1.434 1.00 98.75 82 LYS A CA 1
ATOM 680 C C . LYS A 1 82 ? -15.514 1.836 2.291 1.00 98.75 82 LYS A C 1
ATOM 682 O O . LYS A 1 82 ? -16.021 2.823 1.767 1.00 98.75 82 LYS A O 1
ATOM 687 N N . LYS A 1 83 ? -15.610 1.578 3.600 1.00 98.62 83 LYS A N 1
ATOM 688 C CA . LYS A 1 83 ? -16.334 2.434 4.548 1.00 98.62 83 LYS A CA 1
ATOM 689 C C . LYS A 1 83 ? -15.755 3.852 4.592 1.00 98.62 83 LYS A C 1
ATOM 691 O O . LYS A 1 83 ? -16.466 4.800 4.279 1.00 98.62 83 LYS A O 1
ATOM 696 N N . ILE A 1 84 ? -14.468 4.002 4.910 1.00 98.38 84 ILE A N 1
ATOM 697 C CA . ILE A 1 84 ? -13.845 5.329 5.068 1.00 98.38 84 ILE A CA 1
ATOM 698 C C . ILE A 1 84 ? -13.741 6.100 3.741 1.00 98.38 84 ILE A C 1
ATOM 700 O O . ILE A 1 84 ? -13.765 7.329 3.734 1.00 98.38 84 ILE A O 1
ATOM 704 N N . ARG A 1 85 ? -13.677 5.402 2.598 1.00 97.69 85 ARG A N 1
ATOM 705 C CA . ARG A 1 85 ? -13.802 6.025 1.270 1.00 97.69 85 ARG A CA 1
ATOM 706 C C . ARG A 1 85 ? -15.158 6.709 1.112 1.00 97.69 85 ARG A C 1
ATOM 708 O O . ARG A 1 85 ? -15.213 7.869 0.721 1.00 97.69 85 ARG A O 1
ATOM 715 N N . ASN A 1 86 ? -16.235 5.998 1.443 1.00 97.38 86 ASN A N 1
ATOM 716 C CA . ASN A 1 86 ? -17.601 6.492 1.284 1.00 97.38 86 ASN A CA 1
ATOM 717 C C . ASN A 1 86 ? -17.962 7.563 2.322 1.00 97.38 86 ASN A C 1
ATOM 719 O O . ASN A 1 86 ? -18.624 8.537 1.986 1.00 97.38 86 ASN A O 1
ATOM 723 N N . GLU A 1 87 ? -17.528 7.393 3.572 1.00 97.88 87 GLU A N 1
ATOM 724 C CA . GLU A 1 87 ? -17.894 8.286 4.680 1.00 97.88 87 GLU A CA 1
ATOM 725 C C . GLU A 1 87 ? -17.009 9.536 4.767 1.00 97.88 87 GLU A C 1
ATOM 727 O O . GLU A 1 87 ? -17.489 10.603 5.142 1.00 97.88 87 GLU A O 1
ATOM 732 N N . ASN A 1 88 ? -15.719 9.426 4.431 1.00 97.75 88 ASN A N 1
ATOM 733 C CA . ASN A 1 88 ? -14.745 10.507 4.620 1.00 97.75 88 ASN A CA 1
ATOM 734 C C . ASN A 1 88 ? -14.139 11.026 3.307 1.00 97.75 88 ASN A C 1
ATOM 736 O O . ASN A 1 88 ? -13.333 11.956 3.333 1.00 97.75 88 ASN A O 1
ATOM 740 N N . GLY A 1 89 ? -14.486 10.436 2.158 1.00 97.06 89 GLY A N 1
ATOM 741 C CA . GLY A 1 89 ? -13.949 10.845 0.856 1.00 97.06 89 GLY A CA 1
ATOM 742 C C . GLY A 1 89 ? -12.457 10.543 0.679 1.00 97.06 89 GLY A C 1
ATOM 743 O O . GLY A 1 89 ? -11.781 11.208 -0.112 1.00 97.06 89 GLY A O 1
ATOM 744 N N . ILE A 1 90 ? -11.916 9.576 1.429 1.00 98.12 90 ILE A N 1
ATOM 745 C CA . ILE A 1 90 ? -10.510 9.170 1.318 1.00 98.12 90 ILE A CA 1
ATOM 746 C C . ILE A 1 90 ? -10.296 8.521 -0.051 1.00 98.12 90 ILE A C 1
ATOM 748 O O . ILE A 1 90 ? -10.905 7.510 -0.369 1.00 98.12 90 ILE A O 1
ATOM 752 N N . GLY A 1 91 ? -9.417 9.096 -0.860 1.00 97.44 91 GLY A N 1
ATOM 753 C CA . GLY A 1 91 ? -9.091 8.642 -2.210 1.00 97.44 91 GLY A CA 1
ATOM 754 C C . GLY A 1 91 ? -8.013 9.544 -2.801 1.00 97.44 91 GLY A C 1
ATOM 755 O O . GLY A 1 91 ? -7.659 10.553 -2.185 1.00 97.44 91 GLY A O 1
ATOM 756 N N . TYR A 1 92 ? -7.501 9.199 -3.981 1.00 97.44 92 TYR A N 1
ATOM 757 C CA . TYR A 1 92 ? -6.440 9.967 -4.648 1.00 97.44 92 TYR A CA 1
ATOM 758 C C . TYR A 1 92 ? -5.257 10.292 -3.701 1.00 97.44 92 TYR A C 1
ATOM 760 O O . TYR A 1 92 ? -4.716 9.433 -3.009 1.00 97.44 92 TYR A O 1
ATOM 768 N N . ASP A 1 93 ? -4.865 11.557 -3.628 1.00 97.19 93 ASP A N 1
ATOM 769 C CA . ASP A 1 93 ? -3.764 12.086 -2.835 1.00 97.19 93 ASP A CA 1
ATOM 770 C C . ASP A 1 93 ? -3.862 11.788 -1.326 1.00 97.19 93 ASP A C 1
ATOM 772 O O . ASP A 1 93 ? -2.822 11.583 -0.701 1.00 97.19 93 ASP A O 1
ATOM 776 N N . ALA A 1 94 ? -5.059 11.636 -0.738 1.00 98.06 94 ALA A N 1
ATOM 777 C CA . ALA A 1 94 ? -5.182 11.253 0.679 1.00 98.06 94 ALA A CA 1
ATOM 778 C C . ALA A 1 94 ? -4.575 9.881 0.977 1.00 98.06 94 ALA A C 1
ATOM 780 O O . ALA A 1 94 ? -4.069 9.642 2.076 1.00 98.06 94 ALA A O 1
ATOM 781 N N . VAL A 1 95 ? -4.623 8.961 0.016 1.00 98.44 95 VAL A N 1
ATOM 782 C CA . VAL A 1 95 ? -4.037 7.628 0.176 1.00 98.44 95 VAL A CA 1
ATOM 783 C C . VAL A 1 95 ? -2.515 7.730 0.160 1.00 98.44 95 VAL A C 1
ATOM 785 O O . VAL A 1 95 ? -1.843 7.147 1.009 1.00 98.44 95 VAL A O 1
ATOM 788 N N . MET A 1 96 ? -1.959 8.529 -0.753 1.00 97.12 96 MET A N 1
ATOM 789 C CA . MET A 1 96 ? -0.512 8.762 -0.827 1.00 97.12 96 MET A CA 1
ATOM 790 C C . MET A 1 96 ? -0.001 9.536 0.391 1.00 97.12 96 MET A C 1
ATOM 792 O O . MET A 1 96 ? 1.068 9.218 0.913 1.00 97.12 96 MET A O 1
ATOM 796 N N . SER A 1 97 ? -0.799 10.474 0.908 1.00 96.75 97 SER A N 1
ATOM 797 C CA . SER A 1 97 ? -0.535 11.137 2.184 1.00 96.75 97 SER A CA 1
ATOM 798 C C . SER A 1 97 ? -0.413 10.111 3.314 1.00 96.75 97 SER A C 1
ATOM 800 O O . SER A 1 97 ? 0.576 10.123 4.040 1.00 96.75 97 SER A O 1
ATOM 802 N N . MET A 1 98 ? -1.320 9.135 3.420 1.00 97.88 98 MET A N 1
ATOM 803 C CA . MET A 1 98 ? -1.169 8.059 4.406 1.00 97.88 98 MET A CA 1
ATOM 804 C C . MET A 1 98 ? 0.120 7.244 4.192 1.00 97.88 98 MET A C 1
ATOM 806 O O . MET A 1 98 ? 0.858 7.014 5.149 1.00 97.88 98 MET A O 1
ATOM 810 N N . ALA A 1 99 ? 0.444 6.856 2.953 1.00 97.12 99 ALA A N 1
ATOM 811 C CA . ALA A 1 99 ? 1.634 6.050 2.649 1.00 97.12 99 ALA A CA 1
ATOM 812 C C . ALA A 1 99 ? 2.936 6.684 3.172 1.00 97.12 99 ALA A C 1
ATOM 814 O O . ALA A 1 99 ? 3.770 6.008 3.783 1.00 97.12 99 ALA A O 1
ATOM 815 N N . ILE A 1 100 ? 3.108 7.997 2.990 1.00 93.56 100 ILE A N 1
ATOM 816 C CA . ILE A 1 100 ? 4.319 8.697 3.443 1.00 93.56 100 ILE A CA 1
ATOM 817 C C . ILE A 1 100 ? 4.398 8.821 4.974 1.00 93.56 100 ILE A C 1
ATOM 819 O O . ILE A 1 100 ? 5.509 8.871 5.520 1.00 93.56 100 ILE A O 1
ATOM 823 N N . HIS A 1 101 ? 3.254 8.782 5.666 1.00 95.88 101 HIS A N 1
ATOM 824 C CA . HIS A 1 101 ? 3.148 8.791 7.130 1.00 95.88 101 HIS A CA 1
ATOM 825 C C . HIS A 1 101 ? 3.324 7.408 7.770 1.00 95.88 101 HIS A C 1
ATOM 827 O O . HIS A 1 101 ? 3.377 7.312 8.995 1.00 95.88 101 HIS A O 1
ATOM 833 N N . LEU A 1 102 ? 3.485 6.346 6.979 1.00 96.56 102 LEU A N 1
ATOM 834 C CA . LEU A 1 102 ? 3.830 5.013 7.470 1.00 96.56 102 LEU A CA 1
ATOM 835 C C . LEU A 1 102 ? 5.351 4.805 7.473 1.00 96.56 102 LEU A C 1
ATOM 837 O O . LEU A 1 102 ? 6.056 5.284 6.580 1.00 96.56 102 LEU A O 1
ATOM 841 N N . ASP A 1 103 ? 5.885 4.112 8.476 1.00 95.62 103 ASP A N 1
ATOM 842 C CA . ASP A 1 103 ? 7.256 3.585 8.454 1.00 95.62 103 ASP A CA 1
ATOM 843 C C . ASP A 1 103 ? 7.353 2.277 7.637 1.00 95.62 103 ASP A C 1
ATOM 845 O O . ASP A 1 103 ? 6.366 1.804 7.071 1.00 95.62 103 ASP A O 1
ATOM 849 N N . GLY A 1 104 ? 8.552 1.689 7.550 1.00 93.81 104 GLY A N 1
ATOM 850 C CA . GLY A 1 104 ? 8.780 0.435 6.816 1.00 93.81 104 GLY A CA 1
ATOM 851 C C . GLY A 1 104 ? 8.127 -0.803 7.446 1.00 93.81 104 GLY A C 1
ATOM 852 O O . GLY A 1 104 ? 8.191 -1.886 6.878 1.00 93.81 104 GLY A O 1
ATOM 853 N N . GLN A 1 105 ? 7.517 -0.668 8.624 1.00 95.62 105 GLN A N 1
ATOM 854 C CA . GLN A 1 105 ? 6.752 -1.709 9.315 1.00 95.62 105 GLN A CA 1
ATOM 855 C C . GLN A 1 105 ? 5.257 -1.350 9.382 1.00 95.62 105 GLN A C 1
ATOM 857 O O . GLN A 1 105 ? 4.496 -1.969 10.136 1.00 95.62 105 GLN A O 1
ATOM 862 N N . PHE A 1 106 ? 4.841 -0.355 8.592 1.00 96.94 106 PHE A N 1
ATOM 863 C CA . PHE A 1 106 ? 3.488 0.183 8.513 1.00 96.94 106 PHE A CA 1
ATOM 864 C C . PHE A 1 106 ? 2.941 0.719 9.845 1.00 96.94 106 PHE A C 1
ATOM 866 O O . PHE A 1 106 ? 1.729 0.716 10.070 1.00 96.94 106 PHE A O 1
ATOM 873 N N . ASN A 1 107 ? 3.805 1.190 10.746 1.00 95.44 107 ASN A N 1
ATOM 874 C CA . ASN A 1 107 ? 3.361 1.993 11.881 1.00 95.44 107 ASN A CA 1
ATOM 875 C C . ASN A 1 107 ? 3.200 3.449 11.449 1.00 95.44 107 ASN A C 1
ATOM 877 O O . ASN A 1 107 ? 3.979 3.964 10.645 1.00 95.44 107 ASN A O 1
ATOM 881 N N . LEU A 1 108 ? 2.217 4.133 12.033 1.00 93.44 108 LEU A N 1
ATOM 882 C CA . LEU A 1 108 ? 2.096 5.577 11.880 1.00 93.44 108 LEU A CA 1
ATOM 883 C C . LEU A 1 108 ? 3.291 6.276 12.526 1.00 93.44 108 LEU A C 1
ATOM 885 O O . LEU A 1 108 ? 3.571 6.093 13.714 1.00 93.44 108 LEU A O 1
ATOM 889 N N . LYS A 1 109 ? 3.950 7.134 11.754 1.00 90.94 109 LYS A N 1
ATOM 890 C CA . LYS A 1 109 ? 4.951 8.067 12.263 1.00 90.94 109 LYS A CA 1
ATOM 891 C C . LYS A 1 109 ? 4.256 9.050 13.204 1.00 90.94 109 LYS A C 1
ATOM 893 O O . LYS A 1 109 ? 3.250 9.654 12.849 1.00 90.94 109 LYS A O 1
ATOM 898 N N . GLN A 1 110 ? 4.784 9.203 14.417 1.00 78.69 110 GLN A N 1
ATOM 899 C CA . GLN A 1 110 ? 4.172 10.072 15.432 1.00 78.69 110 GLN A CA 1
ATOM 900 C C . GLN A 1 110 ? 4.420 11.562 15.168 1.00 78.69 110 GLN A C 1
ATOM 902 O O . GLN A 1 110 ? 3.630 12.405 15.582 1.00 78.69 110 GLN A O 1
ATOM 907 N N . LYS A 1 111 ? 5.517 11.891 14.480 1.00 78.81 111 LYS A N 1
ATOM 908 C CA . LYS A 1 111 ? 5.911 13.271 14.199 1.00 78.81 111 LYS A CA 1
ATOM 909 C C . LYS A 1 111 ? 5.051 13.864 13.078 1.00 78.81 111 LYS A C 1
ATOM 911 O O . LYS A 1 111 ? 4.938 13.252 12.020 1.00 78.81 111 LYS A O 1
ATOM 916 N N . ASN A 1 112 ? 4.510 15.059 13.320 1.00 70.19 112 ASN A N 1
ATOM 917 C CA . ASN A 1 112 ? 3.779 15.910 12.370 1.00 70.19 112 ASN A CA 1
ATOM 918 C C . ASN A 1 112 ? 2.507 15.295 11.761 1.00 70.19 112 ASN A C 1
ATOM 920 O O . ASN A 1 112 ? 1.942 15.866 10.838 1.00 70.19 112 ASN A O 1
ATOM 924 N N . ILE A 1 113 ? 2.009 14.167 12.281 1.00 77.81 113 ILE A N 1
ATOM 925 C CA . ILE A 1 113 ? 0.815 13.518 11.722 1.00 77.81 113 ILE A CA 1
ATOM 926 C C . ILE A 1 113 ? -0.407 14.443 11.730 1.00 77.81 113 ILE A C 1
ATOM 928 O O . ILE A 1 113 ? -1.132 14.489 10.747 1.00 77.81 113 ILE A O 1
ATOM 932 N N . ASP A 1 114 ? -0.594 15.223 12.795 1.00 77.38 114 ASP A N 1
ATOM 933 C CA . ASP A 1 114 ? -1.729 16.142 12.923 1.00 77.38 114 ASP A CA 1
ATOM 934 C C . ASP A 1 114 ? -1.564 17.403 12.036 1.00 77.38 114 ASP A C 1
ATOM 936 O O . ASP A 1 114 ? -2.533 18.118 11.799 1.00 77.38 114 ASP A O 1
ATOM 940 N N . GLU A 1 115 ? -0.357 17.664 11.515 1.00 81.31 115 GLU A N 1
ATOM 941 C CA . GLU A 1 115 ? -0.040 18.826 10.669 1.00 81.31 115 GLU A CA 1
ATOM 942 C C . GLU A 1 115 ? -0.030 18.487 9.172 1.00 81.31 115 GLU A C 1
ATOM 944 O O . GLU A 1 115 ? -0.447 19.303 8.351 1.00 81.31 115 GLU A O 1
ATOM 949 N N . THR A 1 116 ? 0.477 17.304 8.801 1.00 88.88 116 THR A N 1
ATOM 950 C CA . THR A 1 116 ? 0.800 16.968 7.404 1.00 88.88 116 THR A CA 1
ATOM 951 C C . THR A 1 116 ? -0.006 15.810 6.824 1.00 88.88 116 THR A C 1
ATOM 953 O O . THR A 1 116 ? 0.026 15.610 5.606 1.00 88.88 116 THR A O 1
ATOM 956 N N . LEU A 1 117 ? -0.730 15.040 7.644 1.00 94.88 117 LEU A N 1
ATOM 957 C CA . LEU A 1 117 ? -1.648 14.027 7.126 1.00 94.88 117 LEU A CA 1
ATOM 958 C C . LEU A 1 117 ? -2.858 14.709 6.483 1.00 94.88 117 LEU A C 1
ATOM 960 O O . LEU A 1 117 ? -3.375 15.703 6.990 1.00 94.88 117 LEU A O 1
ATOM 964 N N . ASP A 1 118 ? -3.325 14.164 5.361 1.00 96.75 118 ASP A N 1
ATOM 965 C CA . ASP A 1 118 ? -4.508 14.688 4.686 1.00 96.75 118 ASP A CA 1
ATOM 966 C C . ASP A 1 118 ? -5.711 14.714 5.641 1.00 96.75 118 ASP A C 1
ATOM 968 O O . ASP A 1 118 ? -6.060 13.702 6.252 1.00 96.75 118 ASP A O 1
ATOM 972 N N . LYS A 1 119 ? -6.369 15.875 5.724 1.00 95.62 119 LYS A N 1
ATOM 973 C CA . LYS A 1 119 ? -7.486 16.163 6.638 1.00 95.62 119 LYS A CA 1
ATOM 974 C C . LYS A 1 119 ? -8.675 15.199 6.539 1.00 95.62 119 LYS A C 1
ATOM 976 O O . LYS A 1 119 ? -9.506 15.175 7.442 1.00 95.62 119 LYS A O 1
ATOM 981 N N . ARG A 1 120 ? -8.799 14.431 5.449 1.00 97.44 120 ARG A N 1
ATOM 982 C CA . ARG A 1 120 ? -9.824 13.382 5.296 1.00 97.44 120 ARG A CA 1
ATOM 983 C C . ARG A 1 120 ? -9.580 12.197 6.232 1.00 97.44 120 ARG A C 1
ATOM 985 O O . ARG A 1 120 ? -10.514 11.459 6.542 1.00 97.44 120 ARG A O 1
ATOM 992 N N . TRP A 1 121 ? -8.353 12.016 6.715 1.00 97.19 121 TRP A N 1
ATOM 993 C CA . TRP A 1 121 ? -8.033 11.040 7.745 1.00 97.19 121 TRP A CA 1
ATOM 994 C C . TRP A 1 121 ? -8.284 11.612 9.137 1.00 97.19 121 TRP A C 1
ATOM 996 O O . TRP A 1 121 ? -7.520 12.433 9.638 1.00 97.19 121 TRP A O 1
ATOM 1006 N N . SER A 1 122 ? -9.305 11.099 9.825 1.00 94.62 122 SER A N 1
ATOM 1007 C CA . SER A 1 122 ? -9.342 11.244 11.280 1.00 94.62 122 SER A CA 1
ATOM 1008 C C . SER A 1 122 ? -8.206 10.435 11.911 1.00 94.62 122 SER A C 1
ATOM 1010 O O . SER A 1 122 ? -7.787 9.397 11.384 1.00 94.62 122 SER A O 1
ATOM 1012 N N . ARG A 1 123 ? -7.730 10.873 13.080 1.00 92.25 123 ARG A N 1
ATOM 1013 C CA . ARG A 1 123 ? -6.669 10.174 13.821 1.00 92.25 123 ARG A CA 1
ATOM 1014 C C . ARG A 1 123 ? -7.031 8.719 14.124 1.00 92.25 123 ARG A C 1
ATOM 1016 O O . ARG A 1 123 ? -6.172 7.840 14.045 1.00 92.25 123 ARG A O 1
ATOM 1023 N N . ASP A 1 124 ? -8.295 8.462 14.439 1.00 95.12 124 ASP A N 1
ATOM 1024 C CA . ASP A 1 124 ? -8.787 7.119 14.745 1.00 95.12 124 ASP A CA 1
ATOM 1025 C C . ASP A 1 124 ? -8.868 6.249 13.492 1.00 95.12 124 ASP A C 1
ATOM 1027 O O . ASP A 1 124 ? -8.393 5.111 13.512 1.00 95.12 124 ASP A O 1
ATOM 1031 N N . ASN A 1 125 ? -9.356 6.798 12.373 1.00 97.44 125 ASN A N 1
ATOM 1032 C CA . ASN A 1 125 ? -9.361 6.078 11.101 1.00 97.44 125 ASN A CA 1
ATOM 1033 C C . ASN A 1 125 ? -7.940 5.753 10.644 1.00 97.44 125 ASN A C 1
ATOM 1035 O O . ASN A 1 125 ? -7.691 4.640 10.184 1.00 97.44 125 ASN A O 1
ATOM 1039 N N . ALA A 1 126 ? -6.997 6.681 10.818 1.00 97.00 126 ALA A N 1
ATOM 1040 C CA . ALA A 1 126 ? -5.605 6.460 10.462 1.00 97.00 126 ALA A CA 1
ATOM 1041 C C . ALA A 1 126 ? -4.983 5.321 11.286 1.00 97.00 126 ALA A C 1
ATOM 1043 O O . ALA A 1 126 ? -4.369 4.404 10.733 1.00 97.00 126 ALA A O 1
ATOM 1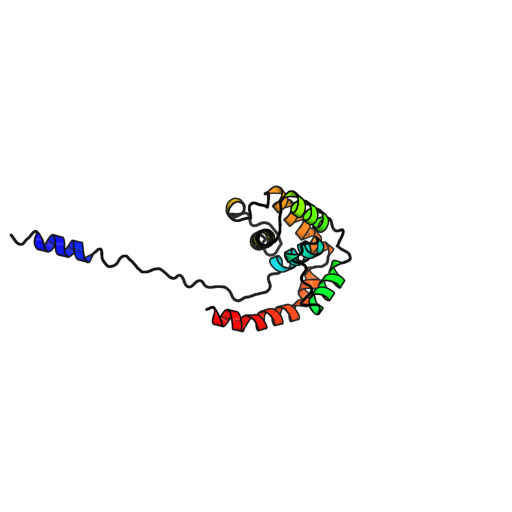044 N N . LYS A 1 127 ? -5.172 5.339 12.613 1.00 96.50 127 LYS A N 1
ATOM 1045 C CA . LYS A 1 127 ? -4.667 4.290 13.515 1.00 96.50 127 LYS A CA 1
ATOM 1046 C C . LYS A 1 127 ? -5.279 2.930 13.196 1.00 96.50 127 LYS A C 1
ATOM 1048 O O . LYS A 1 127 ? -4.558 1.933 13.124 1.00 96.50 127 LYS A O 1
ATOM 1053 N N . GLN A 1 128 ? -6.593 2.892 12.985 1.00 98.31 128 GLN A N 1
ATOM 1054 C CA . GLN A 1 128 ? -7.299 1.663 12.649 1.00 98.31 128 GLN A CA 1
ATOM 1055 C C . GLN A 1 128 ? -6.849 1.121 11.290 1.00 98.31 128 GLN A C 1
ATOM 1057 O O . GLN A 1 128 ? -6.578 -0.074 11.179 1.00 98.31 128 GLN A O 1
ATOM 1062 N N . PHE A 1 129 ? -6.687 1.983 10.284 1.00 98.62 129 PHE A N 1
ATOM 1063 C CA . PHE A 1 129 ? -6.170 1.583 8.978 1.00 98.62 129 PHE A CA 1
ATOM 1064 C C . PHE A 1 129 ? -4.776 0.971 9.090 1.00 98.62 129 PHE A C 1
ATOM 1066 O O . PHE A 1 129 ? -4.570 -0.132 8.600 1.00 98.62 129 PHE A O 1
ATOM 1073 N N . ALA A 1 130 ? -3.837 1.627 9.782 1.00 98.31 130 ALA A N 1
ATOM 1074 C CA . ALA A 1 130 ? -2.476 1.116 9.950 1.00 98.31 130 ALA A CA 1
ATOM 1075 C C . ALA A 1 130 ? -2.452 -0.252 10.660 1.00 98.31 130 ALA A C 1
ATOM 1077 O O . ALA A 1 130 ? -1.750 -1.171 10.239 1.00 98.31 130 ALA A O 1
ATOM 1078 N N . LYS A 1 131 ? -3.282 -0.432 11.697 1.00 98.56 131 LYS A N 1
ATOM 1079 C CA . LYS A 1 131 ? -3.449 -1.727 12.375 1.00 98.56 131 LYS A CA 1
ATOM 1080 C C . LYS A 1 131 ? -3.948 -2.812 11.413 1.00 98.56 131 LYS A C 1
ATOM 1082 O O . LYS A 1 131 ? -3.361 -3.893 11.351 1.00 98.56 131 LYS A O 1
ATOM 1087 N N . LEU A 1 132 ? -5.017 -2.526 10.669 1.00 98.88 132 LEU A N 1
ATOM 1088 C CA . LEU A 1 132 ? -5.613 -3.462 9.714 1.00 98.88 132 LEU A CA 1
ATOM 1089 C C . LEU A 1 132 ? -4.691 -3.744 8.522 1.00 98.88 132 LEU A C 1
ATOM 1091 O O . LEU A 1 132 ? -4.676 -4.864 8.018 1.00 98.88 132 LEU A O 1
ATOM 1095 N N . LEU A 1 133 ? -3.886 -2.764 8.108 1.00 98.88 133 LEU A N 1
ATOM 1096 C CA . LEU A 1 133 ? -2.886 -2.896 7.055 1.00 98.88 133 LEU A CA 1
ATOM 1097 C C . LEU A 1 133 ? -1.802 -3.896 7.435 1.00 98.88 133 LEU A C 1
ATOM 1099 O O . LEU A 1 133 ? -1.499 -4.787 6.649 1.00 98.88 133 LEU A O 1
ATOM 1103 N N . LYS A 1 134 ? -1.269 -3.813 8.657 1.00 98.69 134 LYS A N 1
ATOM 1104 C CA . LYS A 1 134 ? -0.279 -4.783 9.152 1.00 98.69 134 LYS A CA 1
ATOM 1105 C C . LYS A 1 134 ? -0.834 -6.204 9.169 1.00 98.69 134 LYS A C 1
ATOM 1107 O O . LYS A 1 134 ? -0.132 -7.145 8.803 1.00 98.69 134 LYS A O 1
ATOM 1112 N N . LYS A 1 135 ? -2.098 -6.357 9.574 1.00 98.81 135 LYS A N 1
ATOM 1113 C CA . LYS A 1 135 ? -2.781 -7.652 9.555 1.00 98.81 135 LYS A CA 1
ATOM 1114 C C . LYS A 1 135 ? -2.988 -8.158 8.129 1.00 98.81 135 LYS A C 1
ATOM 1116 O O . LYS A 1 135 ? -2.595 -9.280 7.845 1.00 98.81 135 LYS A O 1
ATOM 1121 N N . PHE A 1 136 ? -3.483 -7.317 7.223 1.00 98.88 136 PHE A N 1
ATOM 1122 C CA . PHE A 1 136 ? -3.635 -7.665 5.810 1.00 98.88 136 PHE A CA 1
ATOM 1123 C C . PHE A 1 136 ? -2.308 -8.063 5.168 1.00 98.88 136 PHE A C 1
ATOM 1125 O O . PHE A 1 136 ? -2.253 -9.080 4.490 1.00 98.88 136 PHE A O 1
ATOM 1132 N N . TYR A 1 137 ? -1.230 -7.308 5.403 1.00 98.75 137 TYR A N 1
ATOM 1133 C CA . TYR A 1 137 ? 0.093 -7.599 4.845 1.00 98.75 137 TYR A CA 1
ATOM 1134 C C . TYR A 1 137 ? 0.587 -8.990 5.268 1.00 98.75 137 TYR A C 1
ATOM 1136 O O . TYR A 1 137 ? 1.130 -9.729 4.449 1.00 98.75 137 TYR A O 1
ATOM 1144 N N . LYS A 1 138 ? 0.350 -9.368 6.533 1.00 98.69 138 LYS A N 1
ATOM 1145 C CA . LYS A 1 138 ? 0.652 -10.709 7.047 1.00 98.69 138 LYS A CA 1
ATOM 1146 C C . LYS A 1 138 ? -0.267 -11.774 6.446 1.00 98.69 138 LYS A C 1
ATOM 1148 O O . LYS A 1 138 ? 0.226 -12.769 5.932 1.00 98.69 138 LYS A O 1
ATOM 1153 N N . ASP A 1 139 ? -1.578 -11.575 6.532 1.00 98.81 139 ASP A N 1
ATOM 1154 C CA . ASP A 1 139 ? -2.578 -12.576 6.149 1.00 98.81 139 ASP A CA 1
ATOM 1155 C C . ASP A 1 139 ? -2.565 -12.862 4.645 1.00 98.81 139 ASP A C 1
ATOM 1157 O O . ASP A 1 139 ? -2.840 -13.986 4.235 1.00 98.81 139 ASP A O 1
ATOM 1161 N N . SER A 1 140 ? -2.217 -11.858 3.836 1.00 98.75 140 SER A N 1
ATOM 1162 C CA . SER A 1 140 ? -2.074 -12.003 2.388 1.00 98.75 140 SER A CA 1
ATOM 1163 C C . SER A 1 140 ? -0.738 -12.580 1.941 1.00 98.75 140 SER A C 1
ATOM 1165 O O . SER A 1 140 ? -0.618 -12.926 0.780 1.00 98.75 140 SER A O 1
ATOM 1167 N N . ASP A 1 141 ? 0.257 -12.719 2.824 1.00 98.56 141 ASP A N 1
ATOM 1168 C CA . ASP A 1 141 ? 1.642 -13.018 2.431 1.00 98.56 141 ASP A CA 1
ATOM 1169 C C . ASP A 1 141 ? 2.204 -11.983 1.431 1.00 98.56 141 ASP A C 1
ATOM 1171 O O . ASP A 1 141 ? 2.908 -12.294 0.466 1.00 98.56 141 ASP A O 1
ATOM 1175 N N . SER A 1 142 ? 1.902 -10.702 1.686 1.00 98.62 142 SER A N 1
ATOM 1176 C CA . SER A 1 142 ? 2.333 -9.587 0.833 1.00 98.62 142 SER A CA 1
ATOM 1177 C C . SER A 1 142 ? 3.854 -9.508 0.705 1.00 98.62 142 SER A C 1
ATOM 1179 O O . SER A 1 142 ? 4.363 -9.124 -0.343 1.00 98.62 142 SER A O 1
ATOM 1181 N N . LYS A 1 143 ? 4.602 -9.923 1.736 1.00 98.38 143 LYS A N 1
ATOM 1182 C CA . LYS A 1 143 ? 6.067 -9.986 1.666 1.00 98.38 143 LYS A CA 1
ATOM 1183 C C . LYS A 1 143 ? 6.533 -10.871 0.506 1.00 98.38 143 LYS A C 1
ATOM 1185 O O . LYS A 1 143 ? 7.443 -10.483 -0.226 1.00 98.38 143 LYS A O 1
ATOM 1190 N N . ARG A 1 144 ? 5.901 -12.035 0.318 1.00 98.62 144 ARG A N 1
ATOM 1191 C CA . ARG A 1 144 ? 6.188 -12.922 -0.813 1.00 98.62 144 ARG A CA 1
ATOM 1192 C C . ARG A 1 144 ? 5.787 -12.274 -2.133 1.00 98.62 144 ARG A C 1
ATOM 1194 O O . ARG A 1 144 ? 6.574 -12.297 -3.069 1.00 98.62 144 ARG A O 1
ATOM 1201 N N . PHE A 1 145 ? 4.622 -11.625 -2.195 1.00 98.81 145 PHE A N 1
ATOM 1202 C CA . PHE A 1 145 ? 4.202 -10.896 -3.396 1.00 98.81 145 PHE A CA 1
ATOM 1203 C C . PHE A 1 145 ? 5.229 -9.849 -3.841 1.00 98.81 145 PHE A C 1
ATOM 1205 O O . PHE A 1 145 ? 5.580 -9.805 -5.020 1.00 98.81 145 PHE A O 1
ATOM 1212 N N . PHE A 1 146 ? 5.729 -9.021 -2.921 1.00 98.50 146 PHE A N 1
ATOM 1213 C CA . PHE A 1 146 ? 6.735 -8.010 -3.251 1.00 98.50 146 PHE A CA 1
ATOM 1214 C C . PHE A 1 146 ? 8.050 -8.645 -3.702 1.00 98.50 146 PHE A C 1
ATOM 1216 O O . PHE A 1 146 ? 8.590 -8.255 -4.737 1.00 98.50 146 PHE A O 1
ATOM 1223 N N . HIS A 1 147 ? 8.508 -9.681 -2.998 1.00 98.50 147 HIS A N 1
ATOM 1224 C CA . HIS A 1 147 ? 9.696 -10.438 -3.379 1.00 98.50 147 HIS A CA 1
ATOM 1225 C C . HIS A 1 147 ? 9.585 -11.033 -4.797 1.00 98.50 147 HIS A C 1
ATOM 1227 O O . HIS A 1 147 ? 10.469 -10.834 -5.631 1.00 98.50 147 HIS A O 1
ATOM 1233 N N . ASP A 1 148 ? 8.469 -11.689 -5.118 1.00 98.50 148 ASP A N 1
ATOM 1234 C CA . ASP A 1 148 ? 8.244 -12.356 -6.410 1.00 98.50 148 ASP A CA 1
ATOM 1235 C C . ASP A 1 148 ? 8.076 -11.371 -7.585 1.00 98.50 148 ASP A C 1
ATOM 1237 O O . ASP A 1 148 ? 8.131 -11.756 -8.762 1.00 98.50 148 ASP A O 1
ATOM 1241 N N . ASN A 1 149 ? 7.875 -10.085 -7.282 1.00 98.44 149 ASN A N 1
ATOM 1242 C CA . ASN A 1 149 ? 7.783 -8.996 -8.251 1.00 98.44 149 ASN A CA 1
ATOM 1243 C C . ASN A 1 149 ? 9.019 -8.083 -8.268 1.00 98.44 149 ASN A C 1
ATOM 1245 O O . ASN A 1 149 ? 9.062 -7.153 -9.073 1.00 98.44 149 ASN A O 1
ATOM 1249 N N . GLN A 1 150 ? 10.063 -8.374 -7.483 1.00 98.06 150 GLN A N 1
ATOM 1250 C CA . GLN A 1 150 ? 11.251 -7.518 -7.381 1.00 98.06 150 GLN A CA 1
ATOM 1251 C C . GLN A 1 150 ? 11.920 -7.247 -8.735 1.00 98.06 150 GLN A C 1
ATOM 1253 O O . GLN A 1 150 ? 12.319 -6.120 -9.018 1.00 98.06 150 GLN A O 1
ATOM 1258 N N . ALA A 1 151 ? 12.011 -8.258 -9.605 1.00 97.94 151 ALA A N 1
ATOM 1259 C CA . ALA A 1 151 ? 12.589 -8.090 -10.938 1.00 97.94 151 ALA A CA 1
ATOM 1260 C C . ALA A 1 151 ? 11.804 -7.080 -11.792 1.00 97.94 151 ALA A C 1
ATOM 1262 O O . ALA A 1 151 ? 12.403 -6.282 -12.509 1.00 97.94 151 ALA A O 1
ATOM 1263 N N . LEU A 1 152 ? 10.471 -7.085 -11.681 1.00 97.31 152 LEU A N 1
ATOM 1264 C CA . LEU A 1 152 ? 9.616 -6.125 -12.371 1.00 97.31 152 LEU A CA 1
ATOM 1265 C C . LEU A 1 152 ? 9.797 -4.714 -11.800 1.00 97.31 152 LEU A C 1
ATOM 1267 O O . LEU A 1 152 ? 9.885 -3.757 -12.563 1.00 97.31 152 LEU A O 1
ATOM 1271 N N . TYR A 1 153 ? 9.880 -4.579 -10.476 1.00 97.44 153 TYR A N 1
ATOM 1272 C CA . TYR A 1 153 ? 10.114 -3.285 -9.833 1.00 97.44 153 TYR A CA 1
ATOM 1273 C C . TYR A 1 153 ? 11.453 -2.679 -10.253 1.00 97.44 153 TYR A C 1
ATOM 1275 O O . TYR A 1 153 ? 11.482 -1.530 -10.686 1.00 97.44 153 TYR A O 1
ATOM 1283 N N . ASN A 1 154 ? 12.525 -3.473 -10.253 1.00 96.56 154 ASN A N 1
ATOM 1284 C CA . ASN A 1 154 ? 13.840 -3.034 -10.724 1.00 96.56 154 ASN A CA 1
ATOM 1285 C C . ASN A 1 154 ? 13.795 -2.567 -12.190 1.00 96.56 154 ASN A C 1
ATOM 1287 O O . ASN A 1 154 ? 14.445 -1.590 -12.558 1.00 96.56 154 ASN A O 1
ATOM 1291 N N . GLU A 1 155 ? 13.019 -3.247 -13.040 1.00 96.12 155 GLU A N 1
ATOM 1292 C CA . GLU A 1 155 ? 12.835 -2.850 -14.437 1.00 96.12 155 GLU A CA 1
ATOM 1293 C C . GLU A 1 155 ? 12.103 -1.503 -14.559 1.00 96.12 155 GLU A C 1
ATOM 1295 O O . GLU A 1 155 ? 12.510 -0.650 -15.349 1.00 96.12 155 GLU A O 1
ATOM 1300 N N . VAL A 1 156 ? 11.043 -1.286 -13.774 1.00 94.25 156 VAL A N 1
ATOM 1301 C CA . VAL A 1 156 ? 10.298 -0.015 -13.754 1.00 94.25 156 VAL A CA 1
ATOM 1302 C C . VAL A 1 156 ? 11.188 1.133 -13.279 1.00 94.25 156 VAL A C 1
ATOM 1304 O O . VAL A 1 156 ? 11.212 2.186 -13.916 1.00 94.25 156 VAL A O 1
ATOM 1307 N N . GLU A 1 157 ? 11.962 0.926 -12.213 1.00 95.25 157 GLU A N 1
ATOM 1308 C CA . GLU A 1 157 ? 12.929 1.909 -11.711 1.00 95.25 157 GLU A CA 1
ATOM 1309 C C . GLU A 1 157 ? 13.972 2.267 -12.775 1.00 95.25 157 GLU A C 1
ATOM 1311 O O . GLU A 1 157 ? 14.195 3.447 -13.055 1.00 95.25 157 GLU A O 1
ATOM 1316 N N . ALA A 1 158 ? 14.558 1.259 -13.430 1.00 95.38 158 ALA A N 1
ATOM 1317 C CA . ALA A 1 158 ? 15.544 1.459 -14.488 1.00 95.38 158 ALA A CA 1
ATOM 1318 C C . ALA A 1 158 ? 14.962 2.215 -15.693 1.00 95.38 158 ALA A C 1
ATOM 1320 O O . ALA A 1 158 ? 15.626 3.084 -16.253 1.00 95.38 158 ALA A O 1
ATOM 1321 N N . ARG A 1 159 ? 13.713 1.929 -16.079 1.00 94.25 159 ARG A N 1
ATOM 1322 C CA . ARG A 1 159 ? 13.025 2.621 -17.183 1.00 94.25 159 ARG A CA 1
ATOM 1323 C C . ARG A 1 159 ? 12.653 4.064 -16.844 1.00 94.25 159 ARG A C 1
ATOM 1325 O O . ARG A 1 159 ? 12.593 4.892 -17.749 1.00 94.25 159 ARG A O 1
ATOM 1332 N N . PHE A 1 160 ? 12.394 4.373 -15.575 1.00 93.44 160 PHE A N 1
ATOM 1333 C CA . PHE A 1 160 ? 12.083 5.735 -15.136 1.00 93.44 160 PHE A CA 1
ATOM 1334 C C . PHE A 1 160 ? 13.345 6.588 -14.918 1.00 93.44 160 PHE A C 1
ATOM 1336 O O . PHE A 1 160 ? 13.280 7.816 -14.986 1.00 93.44 160 PHE A O 1
ATOM 1343 N N . LEU A 1 161 ? 14.504 5.956 -14.702 1.00 92.88 161 LEU A N 1
ATOM 1344 C CA . LEU A 1 161 ? 15.761 6.642 -14.408 1.00 92.88 161 LEU A CA 1
ATOM 1345 C C . LEU A 1 161 ? 16.162 7.701 -15.457 1.00 92.88 161 LEU A C 1
ATOM 1347 O O . LEU A 1 161 ? 16.474 8.813 -15.031 1.00 92.88 161 LEU A O 1
ATOM 1351 N N . PRO A 1 162 ? 16.074 7.459 -16.784 1.00 93.38 162 PRO A N 1
ATOM 1352 C CA . PRO A 1 162 ? 16.390 8.488 -17.772 1.00 93.38 162 PRO A CA 1
ATOM 1353 C C . PRO A 1 162 ? 15.505 9.731 -17.641 1.00 93.38 162 PRO A C 1
ATOM 1355 O O . PRO A 1 162 ? 16.000 10.844 -17.772 1.00 93.38 162 PRO A O 1
ATOM 1358 N N . ILE A 1 163 ? 14.211 9.572 -17.337 1.00 92.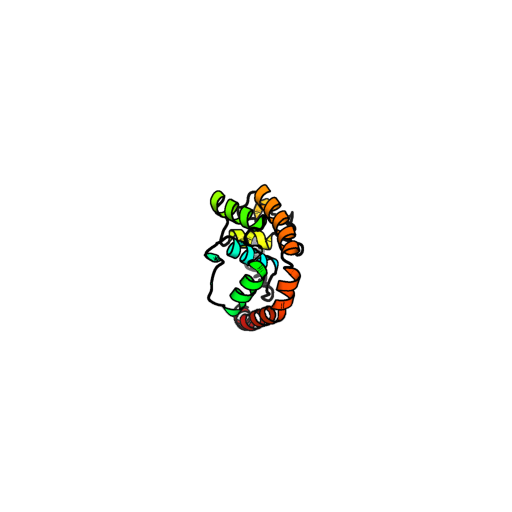25 163 ILE A N 1
ATOM 1359 C CA . ILE A 1 163 ? 13.292 10.707 -17.139 1.00 92.25 163 ILE A CA 1
ATOM 1360 C C . ILE A 1 163 ? 13.738 11.519 -15.923 1.00 92.25 163 ILE A C 1
ATOM 1362 O O . ILE A 1 163 ? 13.854 12.737 -15.993 1.00 92.25 163 ILE A O 1
ATOM 1366 N N . TYR A 1 164 ? 14.031 10.838 -14.818 1.00 90.38 164 TYR A N 1
ATOM 1367 C CA . TYR A 1 164 ? 14.524 11.474 -13.602 1.00 90.38 164 TYR A CA 1
ATOM 1368 C C . TYR A 1 164 ? 15.853 12.218 -13.807 1.00 90.38 164 TYR A C 1
ATOM 1370 O O . TYR A 1 164 ? 16.035 13.299 -13.253 1.00 90.38 164 TYR A O 1
ATOM 1378 N N . GLU A 1 165 ? 16.767 11.676 -14.611 1.00 89.88 165 GLU A N 1
ATOM 1379 C CA . GLU A 1 165 ? 18.045 12.324 -14.927 1.00 89.88 165 GLU A CA 1
ATOM 1380 C C . GLU A 1 165 ? 17.873 13.610 -15.744 1.00 89.88 165 GLU A C 1
ATOM 1382 O O . GLU A 1 165 ? 18.650 14.537 -15.551 1.00 89.88 165 GLU A O 1
ATOM 1387 N N . HIS A 1 166 ? 16.830 13.711 -16.576 1.00 89.44 166 HIS A N 1
ATOM 1388 C CA . HIS A 1 166 ? 16.496 14.947 -17.300 1.00 89.44 166 HIS A CA 1
ATOM 1389 C C . HIS A 1 166 ? 15.840 16.023 -16.415 1.00 89.44 166 HIS A C 1
ATOM 1391 O O . HIS A 1 166 ? 15.765 17.178 -16.826 1.00 89.44 166 HIS A O 1
ATOM 1397 N N . LEU A 1 167 ? 15.331 15.660 -15.230 1.00 83.50 167 LEU A N 1
ATOM 1398 C CA . LEU A 1 167 ? 14.684 16.587 -14.287 1.00 83.50 167 LEU A CA 1
ATOM 1399 C C . LEU A 1 167 ? 15.661 17.210 -13.274 1.00 83.50 167 LEU A C 1
ATOM 1401 O O . LEU A 1 167 ? 15.252 18.069 -12.491 1.00 83.50 167 LEU A O 1
ATOM 1405 N N . LYS A 1 168 ? 16.913 16.744 -13.244 1.00 67.75 168 LYS A N 1
ATOM 1406 C CA . LYS A 1 168 ? 17.983 17.232 -12.364 1.00 67.75 168 LYS A CA 1
ATOM 1407 C C . LYS A 1 168 ? 18.803 18.343 -12.997 1.00 67.75 168 LYS A C 1
ATOM 1409 O O . LYS A 1 168 ? 19.321 19.161 -12.202 1.00 67.75 168 LYS A O 1
#

Foldseek 3Di:
DPVVVVVVVVVVVPPPPPPDPPPPVVPCDDQDADDPLLVLLLLLVCLLVAPVSVDCPPVVVVVLSCVQCVVCSVQPLSVLSNVLCVVLVQDDVLSVLLSVQADPLLDGNPPCCVPRRDPSDDPVSSRVNSVSSNVCCVVSVVVVSCVVCVVVRVVVSVVCRVVVVVVD

Radius of gyration: 24.62 Å; chains: 1; bounding box: 52×84×34 Å

Sequence (168 aa):
MFGNFIKYILIAGFNLSFTIAFAQGKQVMDKPKVDERIEILSIVFRLAGSREYSSDVFKRYVDRINEHYNPFKQHELINFTKKIRNENGIGYDAVMSMAIHLDGQFNLKQKNIDETLDKRWSRDNAKQFAKLLKKFYKDSDSKRFFHDNQALYNEVEARFLPIYEHLK

pLDDT: mean 87.84, std 18.06, range [41.94, 98.88]